Protein AF-A0A316WT68-F1 (afdb_monomer_lite)

Sequence (123 aa):
MKNKGGRPVIKDEKNKRIKHIGFYVTLDEYEKIIKNIPKNSSLSEGFRTIMLSNKKQIYVPLNFEKYINEVNKIGVNINQIAKKLNTHNDISLNELNDIKTKVAHLNSMFSHIINTLNNKIDS

Secondary structure (DSSP, 8-state):
-----PPP----GGGS----------HHHHHHHHHHS-TTS-HHHHHHHHHHSS----------HHHHHHHHHHHHHHHHHHHHHHHHS---HHHHHHHHHHHHHHHHHHHHHHHHHHHHH--

Structure (mmCIF, N/CA/C/O backbone):
data_AF-A0A316WT68-F1
#
_entry.id   AF-A0A316WT68-F1
#
loop_
_atom_site.group_PDB
_atom_s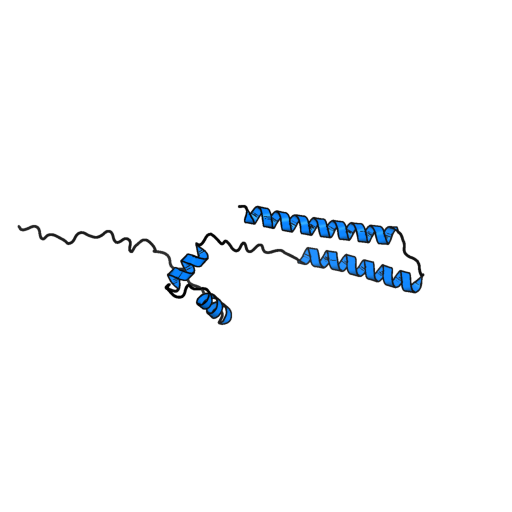ite.id
_atom_site.type_symbol
_atom_site.label_atom_id
_atom_site.label_alt_id
_atom_site.label_comp_id
_atom_site.label_asym_id
_atom_site.label_entity_id
_atom_site.label_seq_id
_atom_site.pdbx_PDB_ins_code
_atom_site.Cartn_x
_atom_site.Cartn_y
_atom_site.Cartn_z
_atom_site.occupancy
_atom_site.B_iso_or_equiv
_atom_site.auth_seq_id
_atom_site.auth_comp_id
_atom_site.auth_asym_id
_atom_site.auth_atom_id
_atom_site.pdbx_PDB_model_num
ATOM 1 N N . MET A 1 1 ? 39.188 11.400 -64.660 1.00 46.59 1 MET A N 1
ATOM 2 C CA . MET A 1 1 ? 39.466 11.128 -63.230 1.00 46.59 1 MET A CA 1
ATOM 3 C C . MET A 1 1 ? 38.540 10.007 -62.778 1.00 46.59 1 MET A C 1
ATOM 5 O O . MET A 1 1 ? 37.345 10.110 -63.010 1.00 46.59 1 MET A O 1
ATOM 9 N N . LYS A 1 2 ? 39.076 8.894 -62.258 1.00 43.16 2 LYS A N 1
ATOM 10 C CA . LYS A 1 2 ? 38.275 7.731 -61.835 1.00 43.16 2 LYS A CA 1
ATOM 11 C C . LYS A 1 2 ? 37.536 8.069 -60.534 1.00 43.16 2 LYS A C 1
ATOM 13 O O . LYS A 1 2 ? 38.192 8.365 -59.537 1.00 43.16 2 LYS A O 1
ATOM 18 N N . ASN A 1 3 ? 36.205 8.004 -60.543 1.00 47.69 3 ASN A N 1
ATOM 19 C CA . ASN A 1 3 ? 35.389 8.079 -59.332 1.00 47.69 3 ASN A CA 1
ATOM 20 C C . ASN A 1 3 ? 35.750 6.886 -58.439 1.00 47.69 3 ASN A C 1
ATOM 22 O O . ASN A 1 3 ? 35.433 5.741 -58.759 1.00 47.69 3 ASN A O 1
ATOM 26 N N . LYS A 1 4 ? 36.474 7.145 -57.346 1.00 48.44 4 LYS A N 1
ATOM 27 C CA . LYS A 1 4 ? 36.730 6.141 -56.313 1.00 48.44 4 LYS A CA 1
ATOM 28 C C . LYS A 1 4 ? 35.395 5.875 -55.629 1.00 48.44 4 LYS A C 1
ATOM 30 O O . LYS A 1 4 ? 34.891 6.743 -54.923 1.00 48.44 4 LYS A O 1
ATOM 35 N N . GLY A 1 5 ? 34.809 4.710 -55.903 1.00 53.47 5 GLY A N 1
ATOM 36 C CA . GLY A 1 5 ? 33.596 4.237 -55.247 1.00 53.47 5 GLY A CA 1
ATOM 37 C C . GLY A 1 5 ? 33.789 4.267 -53.736 1.00 53.47 5 GLY A C 1
ATOM 38 O O . GLY A 1 5 ? 34.503 3.437 -53.176 1.00 53.47 5 GLY A O 1
ATOM 39 N N . GLY A 1 6 ? 33.195 5.266 -53.088 1.00 62.59 6 GLY A N 1
ATOM 40 C CA . GLY A 1 6 ? 33.084 5.297 -51.642 1.00 62.59 6 GLY A CA 1
ATOM 41 C C . GLY A 1 6 ? 32.181 4.153 -51.199 1.00 62.59 6 GLY A C 1
ATOM 42 O O . GLY A 1 6 ? 31.157 3.882 -51.827 1.00 62.59 6 GLY A O 1
ATOM 43 N N . ARG A 1 7 ? 32.564 3.473 -50.116 1.00 57.41 7 ARG A N 1
ATOM 44 C CA . ARG A 1 7 ? 31.679 2.535 -49.422 1.00 57.41 7 ARG A CA 1
ATOM 45 C C . ARG A 1 7 ? 30.364 3.270 -49.116 1.00 57.41 7 ARG A C 1
ATOM 47 O O . ARG A 1 7 ? 30.442 4.393 -48.613 1.00 57.41 7 ARG A O 1
ATOM 54 N N . PRO A 1 8 ? 29.186 2.683 -49.392 1.00 63.38 8 PRO A N 1
ATOM 55 C CA . PRO A 1 8 ? 27.929 3.306 -49.009 1.00 63.38 8 PRO A CA 1
ATOM 56 C C . PRO A 1 8 ? 27.980 3.618 -47.514 1.00 63.38 8 PRO A C 1
ATOM 58 O O . PRO A 1 8 ? 28.346 2.750 -46.716 1.00 63.38 8 PRO A O 1
ATOM 61 N N . VAL A 1 9 ? 27.641 4.851 -47.132 1.00 59.41 9 VAL A N 1
ATOM 62 C CA . VAL A 1 9 ? 27.387 5.175 -45.729 1.00 59.41 9 VAL A CA 1
ATOM 63 C C . VAL A 1 9 ? 26.144 4.385 -45.358 1.00 59.41 9 VAL A C 1
ATOM 65 O O . VAL A 1 9 ? 25.023 4.779 -45.679 1.00 59.41 9 VAL A O 1
ATOM 68 N N . ILE A 1 10 ? 26.344 3.221 -44.746 1.00 57.72 10 ILE A N 1
ATOM 69 C CA . ILE A 1 10 ? 25.270 2.511 -44.070 1.00 57.72 10 ILE A CA 1
ATOM 70 C C . ILE A 1 10 ? 24.767 3.529 -43.049 1.00 57.72 10 ILE A C 1
ATOM 72 O O . ILE A 1 10 ? 25.514 3.916 -42.149 1.00 57.72 10 ILE A O 1
ATOM 76 N N . LYS A 1 11 ? 23.548 4.051 -43.238 1.00 56.47 11 LYS A N 1
ATOM 77 C CA . LYS A 1 11 ? 22.823 4.772 -42.187 1.00 56.47 11 LYS A CA 1
ATOM 78 C C . LYS A 1 11 ? 22.610 3.739 -41.087 1.00 56.47 11 LYS A C 1
ATOM 80 O O . LYS A 1 11 ? 21.622 3.016 -41.082 1.00 56.47 11 LYS A O 1
ATOM 85 N N . ASP A 1 12 ? 23.630 3.582 -40.255 1.00 54.00 12 ASP A N 1
ATOM 86 C CA . ASP A 1 12 ? 23.687 2.574 -39.220 1.00 54.00 12 ASP A CA 1
ATOM 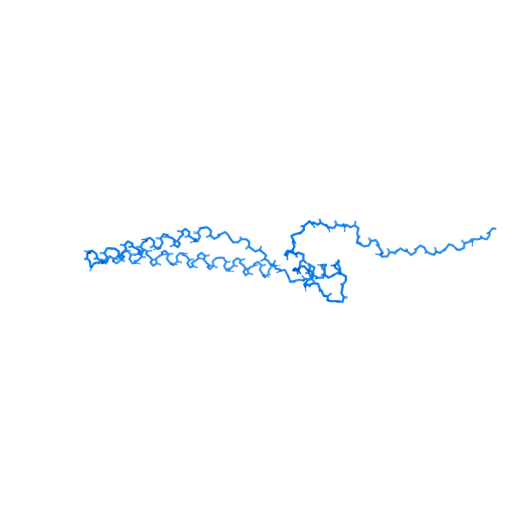87 C C . ASP A 1 12 ? 22.466 2.793 -38.321 1.00 54.00 12 ASP A C 1
ATOM 89 O O . ASP A 1 12 ? 22.306 3.844 -37.696 1.00 54.00 12 ASP A O 1
ATOM 93 N N . GLU A 1 13 ? 21.627 1.769 -38.181 1.00 53.53 13 GLU A N 1
ATOM 94 C CA . GLU A 1 13 ? 20.603 1.711 -37.133 1.00 53.53 13 GLU A CA 1
ATOM 95 C C . GLU A 1 13 ? 21.199 1.864 -35.713 1.00 53.53 13 GLU A C 1
ATOM 97 O O . GLU A 1 13 ? 20.460 1.974 -34.732 1.00 53.53 13 GLU A O 1
ATOM 102 N N . LYS A 1 14 ? 22.538 1.914 -35.590 1.00 52.22 14 LYS A N 1
ATOM 103 C CA . LYS A 1 14 ? 23.303 2.122 -34.352 1.00 52.22 14 LYS A CA 1
ATOM 104 C C . LYS A 1 14 ? 22.962 3.414 -33.608 1.00 52.22 14 LYS A C 1
ATOM 106 O O . LYS A 1 14 ? 23.245 3.492 -32.419 1.00 52.22 14 LYS A O 1
ATOM 111 N N . ASN A 1 15 ? 22.289 4.378 -34.237 1.00 54.53 15 ASN A N 1
ATOM 112 C CA . ASN A 1 15 ? 21.846 5.613 -33.577 1.00 54.53 15 ASN A CA 1
ATOM 113 C C . ASN A 1 15 ? 20.416 5.564 -33.005 1.00 54.53 15 ASN A C 1
ATOM 115 O O . ASN A 1 15 ? 19.846 6.609 -32.707 1.00 54.53 15 ASN A O 1
ATOM 119 N N . LYS A 1 16 ? 19.803 4.386 -32.809 1.00 71.44 16 LYS A N 1
ATOM 120 C CA . LYS A 1 16 ? 18.459 4.316 -32.191 1.00 71.44 16 LYS A CA 1
ATOM 121 C C . LYS A 1 16 ? 18.450 4.620 -30.680 1.00 71.44 16 LYS A C 1
ATOM 123 O O . LYS A 1 16 ? 17.433 5.073 -30.166 1.00 71.44 16 LYS A O 1
ATOM 128 N N . ARG A 1 17 ? 19.545 4.381 -29.943 1.00 75.62 17 ARG A N 1
ATOM 129 C CA . ARG A 1 17 ? 19.608 4.533 -28.469 1.00 75.62 17 ARG A CA 1
ATOM 130 C C . ARG A 1 17 ? 20.619 5.611 -28.062 1.00 75.62 17 ARG A C 1
ATOM 132 O O . ARG A 1 17 ? 21.762 5.303 -27.756 1.00 75.62 17 ARG A O 1
ATOM 139 N N . ILE A 1 18 ? 20.177 6.870 -28.065 1.00 88.50 18 ILE A N 1
ATOM 140 C CA . ILE A 1 18 ? 21.031 8.061 -27.854 1.00 88.50 18 ILE A CA 1
ATOM 141 C C . ILE A 1 18 ? 21.004 8.631 -26.425 1.00 88.50 18 ILE A C 1
ATOM 143 O O . ILE A 1 18 ? 21.719 9.585 -26.130 1.00 88.50 18 ILE A O 1
ATOM 147 N N . LYS A 1 19 ? 20.150 8.101 -25.540 1.00 88.12 19 LYS A N 1
ATOM 148 C CA . LYS A 1 19 ? 20.018 8.554 -24.147 1.00 88.12 19 LYS A CA 1
ATOM 149 C C . LYS A 1 19 ? 20.467 7.459 -23.184 1.00 88.12 19 LYS A C 1
ATOM 151 O O . LYS A 1 19 ? 20.139 6.290 -23.384 1.00 88.12 19 LYS A O 1
ATOM 156 N N . HIS A 1 20 ? 21.195 7.861 -22.145 1.00 88.56 20 HIS A N 1
ATOM 157 C CA . HIS A 1 20 ? 21.681 6.993 -21.075 1.00 88.56 20 HIS A CA 1
ATOM 158 C C . HIS A 1 20 ? 20.903 7.260 -19.781 1.00 88.56 20 HIS A C 1
ATOM 160 O O . HIS A 1 20 ? 20.632 8.413 -19.453 1.00 88.56 20 HIS A O 1
ATOM 166 N N . ILE A 1 21 ? 20.568 6.195 -19.052 1.00 84.81 21 ILE A N 1
ATOM 167 C CA . ILE A 1 21 ? 19.949 6.249 -17.724 1.00 84.81 21 ILE A CA 1
ATOM 168 C C . ILE A 1 21 ? 20.857 5.457 -16.784 1.00 84.81 21 ILE A C 1
ATOM 170 O O . ILE A 1 21 ? 21.157 4.299 -17.065 1.00 84.81 21 ILE A O 1
ATOM 174 N N . GLY A 1 22 ? 21.282 6.077 -15.684 1.00 89.50 22 GLY A N 1
ATOM 175 C CA . GLY A 1 22 ? 22.078 5.443 -14.637 1.00 89.50 22 GLY A CA 1
ATOM 176 C C . GLY A 1 22 ? 21.728 6.030 -13.274 1.00 89.50 22 GLY A C 1
ATOM 177 O O . GLY A 1 22 ? 21.379 7.205 -13.181 1.00 89.50 22 GLY A O 1
ATOM 178 N N . PHE A 1 23 ? 21.783 5.201 -12.238 1.00 91.81 23 PHE A N 1
ATOM 179 C CA . PHE A 1 23 ? 21.496 5.563 -10.853 1.00 91.81 23 PHE A CA 1
ATOM 180 C C . PHE A 1 23 ? 22.272 4.636 -9.914 1.00 91.81 23 PHE A C 1
ATOM 182 O O . PHE A 1 23 ? 22.681 3.543 -10.314 1.00 91.81 23 PHE A O 1
ATOM 189 N N . TYR A 1 24 ? 22.494 5.088 -8.681 1.00 95.00 24 TYR A N 1
ATOM 190 C CA . TYR A 1 24 ? 23.112 4.271 -7.640 1.00 95.00 24 TYR A CA 1
ATOM 191 C C . TYR A 1 24 ? 22.081 3.338 -7.012 1.00 95.00 24 TYR A C 1
ATOM 193 O O . TYR A 1 24 ? 20.920 3.710 -6.858 1.00 95.00 24 TYR A O 1
ATOM 201 N N . VAL A 1 25 ? 22.532 2.143 -6.641 1.00 94.12 25 VAL A N 1
ATOM 202 C CA . VAL A 1 25 ? 21.726 1.119 -5.975 1.00 94.12 25 VAL A CA 1
ATOM 203 C C . VAL A 1 25 ? 22.454 0.610 -4.743 1.00 94.12 25 VAL A C 1
ATOM 205 O O . VAL A 1 25 ? 23.685 0.578 -4.696 1.00 94.12 25 VAL A O 1
ATOM 208 N N . THR A 1 26 ? 21.682 0.203 -3.748 1.00 96.62 26 THR A N 1
ATOM 209 C CA . THR A 1 26 ? 22.161 -0.579 -2.608 1.00 96.62 26 THR A CA 1
ATOM 210 C C . THR A 1 26 ? 22.563 -1.993 -3.044 1.00 96.62 26 THR A C 1
ATOM 212 O O . THR A 1 26 ? 22.218 -2.445 -4.140 1.00 96.62 26 THR A O 1
ATOM 215 N N . LEU A 1 27 ? 23.285 -2.715 -2.180 1.00 96.38 27 LEU A N 1
ATOM 216 C CA . LEU A 1 27 ? 23.669 -4.110 -2.438 1.00 96.38 27 LEU A CA 1
ATOM 217 C C . LEU A 1 27 ? 22.435 -4.996 -2.675 1.00 96.38 27 LEU A C 1
ATOM 219 O O . LEU A 1 27 ? 22.368 -5.711 -3.673 1.00 96.38 27 LEU A O 1
ATOM 223 N N . ASP A 1 28 ? 21.418 -4.861 -1.826 1.00 95.56 28 ASP A N 1
ATOM 224 C CA . ASP A 1 28 ? 20.166 -5.613 -1.930 1.00 95.56 28 ASP A CA 1
ATOM 225 C C . ASP A 1 28 ? 19.419 -5.348 -3.246 1.00 95.56 28 ASP A C 1
ATOM 227 O O . ASP A 1 28 ? 18.853 -6.259 -3.855 1.00 95.56 28 ASP A O 1
ATOM 231 N N . GLU A 1 29 ? 19.380 -4.091 -3.695 1.00 90.25 29 GLU A N 1
ATOM 232 C CA . GLU A 1 29 ? 18.770 -3.718 -4.974 1.00 90.25 29 GLU A CA 1
ATOM 233 C C . GLU A 1 29 ? 19.555 -4.299 -6.149 1.00 90.25 29 GLU A C 1
ATOM 235 O O . GLU A 1 29 ? 18.952 -4.839 -7.078 1.00 90.25 29 GLU A O 1
ATOM 240 N N . TYR A 1 30 ? 20.888 -4.245 -6.093 1.00 92.94 30 TYR A N 1
ATOM 241 C CA . TYR A 1 30 ? 21.756 -4.807 -7.121 1.00 92.94 30 TYR A CA 1
ATOM 242 C C . TYR A 1 30 ? 21.519 -6.312 -7.305 1.00 92.94 30 TYR A C 1
ATOM 244 O O . TYR A 1 30 ? 21.265 -6.766 -8.424 1.00 92.94 30 TYR A O 1
ATOM 252 N N . GLU A 1 31 ? 21.522 -7.084 -6.216 1.00 93.38 31 GLU A N 1
ATOM 253 C CA . GLU A 1 31 ? 21.283 -8.531 -6.262 1.00 93.38 31 GLU A CA 1
ATOM 254 C C . GLU A 1 31 ? 19.910 -8.870 -6.854 1.00 93.38 31 GLU A C 1
ATOM 256 O O . GLU A 1 31 ? 19.787 -9.752 -7.713 1.00 93.38 31 GLU A O 1
ATOM 261 N N . LYS A 1 32 ? 18.869 -8.132 -6.448 1.00 90.12 32 LYS A N 1
ATOM 262 C CA . LYS A 1 32 ? 17.509 -8.300 -6.979 1.00 90.12 32 LYS A CA 1
ATOM 263 C C . LYS A 1 32 ? 17.431 -7.962 -8.464 1.00 90.12 32 LYS A C 1
ATOM 265 O O . LYS A 1 32 ? 16.757 -8.682 -9.201 1.00 90.12 32 LYS A O 1
ATOM 270 N N . ILE A 1 33 ? 18.093 -6.898 -8.917 1.00 88.81 33 ILE A N 1
ATOM 271 C CA . ILE A 1 33 ? 18.113 -6.516 -10.333 1.00 88.81 33 ILE A CA 1
ATOM 272 C C . ILE A 1 33 ? 18.757 -7.633 -11.151 1.00 88.81 33 ILE A C 1
ATOM 274 O O . ILE A 1 33 ? 18.116 -8.150 -12.063 1.00 88.81 33 ILE A O 1
ATOM 278 N N . ILE A 1 34 ? 19.970 -8.062 -10.792 1.00 89.12 34 ILE A N 1
ATOM 279 C CA . ILE A 1 34 ? 20.712 -9.093 -11.532 1.00 89.12 34 ILE A CA 1
ATOM 280 C C . ILE A 1 34 ? 19.946 -10.419 -11.576 1.00 89.12 34 ILE A C 1
ATOM 282 O O . ILE A 1 34 ? 19.863 -11.039 -12.635 1.00 89.12 34 ILE A O 1
ATOM 286 N N . LYS A 1 35 ? 19.319 -10.829 -10.466 1.00 89.38 35 LYS A N 1
ATOM 287 C CA . LYS A 1 35 ? 18.509 -12.056 -10.403 1.00 89.38 35 LYS A CA 1
ATOM 288 C C . LYS A 1 35 ? 17.321 -12.049 -11.371 1.00 89.38 35 LYS A C 1
ATOM 290 O O . LYS A 1 35 ? 16.939 -13.109 -11.864 1.00 89.38 35 LYS A O 1
ATOM 295 N N . ASN A 1 36 ? 16.723 -10.884 -11.617 1.00 83.12 36 ASN A N 1
ATOM 296 C CA . ASN A 1 36 ? 15.549 -10.747 -12.482 1.00 83.12 36 ASN A CA 1
ATOM 297 C C . ASN A 1 36 ? 15.898 -10.605 -13.972 1.00 83.12 36 ASN A C 1
ATOM 299 O O . ASN A 1 36 ? 15.009 -10.737 -14.813 1.00 83.12 36 ASN A O 1
ATOM 303 N N . ILE A 1 37 ? 17.166 -10.362 -14.321 1.00 85.75 37 ILE A N 1
ATOM 304 C CA . ILE A 1 37 ? 17.608 -10.298 -15.717 1.00 85.75 37 ILE A CA 1
ATOM 305 C C . ILE A 1 37 ? 17.542 -11.697 -16.352 1.00 85.75 37 ILE A C 1
ATOM 307 O O . ILE A 1 37 ? 18.074 -12.658 -15.789 1.00 85.75 37 ILE A O 1
ATOM 311 N N . PRO A 1 38 ? 16.933 -11.847 -17.545 1.00 77.19 38 PRO A N 1
ATOM 312 C CA . PRO A 1 38 ? 16.951 -13.110 -18.270 1.00 77.19 38 PRO A CA 1
ATOM 313 C C . PRO A 1 38 ? 18.387 -13.585 -18.520 1.00 77.19 38 PRO A C 1
ATOM 315 O O . PRO A 1 38 ? 19.206 -12.834 -19.052 1.00 77.19 38 PRO A O 1
ATOM 318 N N . LYS A 1 39 ? 18.667 -14.855 -18.196 1.00 75.69 39 LYS A N 1
ATOM 319 C CA . LYS A 1 39 ? 20.014 -15.465 -18.225 1.00 75.69 39 LYS A CA 1
ATOM 320 C C . LYS A 1 39 ? 20.741 -15.376 -19.577 1.00 75.69 39 LYS A C 1
ATOM 322 O O . LYS A 1 39 ? 21.955 -15.524 -19.613 1.00 75.69 39 LYS A O 1
ATOM 327 N N . ASN A 1 40 ? 20.014 -15.095 -20.659 1.00 78.19 40 ASN A N 1
ATOM 328 C CA . ASN A 1 40 ? 20.539 -15.004 -22.024 1.00 78.19 40 ASN A CA 1
ATOM 329 C C . ASN A 1 40 ? 20.516 -13.568 -22.581 1.00 78.19 40 ASN A C 1
ATOM 331 O O . ASN A 1 40 ? 20.489 -13.384 -23.794 1.00 78.19 40 ASN A O 1
ATOM 335 N N . SER A 1 41 ? 20.471 -12.549 -21.718 1.00 77.12 41 SER A N 1
ATOM 336 C CA . SER A 1 41 ? 20.417 -11.141 -22.128 1.00 77.12 41 SER A CA 1
ATOM 337 C C . SER A 1 41 ? 21.478 -10.304 -21.421 1.00 77.12 41 SER A C 1
ATOM 339 O O . SER A 1 41 ? 21.850 -10.577 -20.281 1.00 77.12 41 SER A O 1
ATOM 341 N N . SER A 1 42 ? 21.961 -9.256 -22.092 1.00 85.81 42 SER A N 1
ATOM 342 C CA . SER A 1 42 ? 22.793 -8.245 -21.429 1.00 85.81 42 SER A CA 1
ATOM 343 C C . SER A 1 42 ? 21.982 -7.502 -20.363 1.00 85.81 42 SER A C 1
ATOM 345 O O . SER A 1 42 ? 20.773 -7.341 -20.519 1.00 85.81 42 SER A O 1
ATOM 347 N N . LEU A 1 43 ? 22.633 -6.970 -19.320 1.00 85.31 43 LEU A N 1
ATOM 348 C CA . LEU A 1 43 ? 21.955 -6.191 -18.271 1.00 85.31 43 LEU A CA 1
ATOM 349 C C . LEU A 1 43 ? 21.062 -5.095 -18.867 1.00 85.31 43 LEU A C 1
ATOM 351 O O . LEU A 1 43 ? 19.897 -4.970 -18.509 1.00 85.31 43 LEU A O 1
ATOM 355 N N . SER A 1 44 ? 21.577 -4.335 -19.835 1.00 85.12 44 SER A N 1
ATOM 356 C CA . SER A 1 44 ? 20.816 -3.258 -20.467 1.00 85.12 44 SER A CA 1
ATOM 357 C C . SER A 1 44 ? 19.614 -3.764 -21.270 1.00 85.12 44 SER A C 1
ATOM 359 O O . SER A 1 44 ? 18.595 -3.083 -21.350 1.00 85.12 44 SER A O 1
ATOM 361 N N . GLU A 1 45 ? 19.727 -4.920 -21.921 1.00 82.88 45 GLU A N 1
ATOM 362 C CA . GLU A 1 45 ? 18.642 -5.516 -22.701 1.00 82.88 45 GLU A CA 1
ATOM 363 C C . GLU A 1 45 ? 17.590 -6.173 -21.816 1.00 82.88 45 GLU A C 1
ATOM 365 O O . GLU A 1 45 ? 16.406 -5.909 -22.010 1.00 82.88 45 GLU A O 1
ATOM 370 N N . GLY A 1 46 ? 18.005 -6.936 -20.806 1.00 83.38 46 GLY A N 1
ATOM 371 C CA . GLY A 1 46 ? 17.107 -7.507 -19.814 1.00 83.38 46 GLY A CA 1
ATOM 372 C C . GLY A 1 46 ? 16.363 -6.423 -19.041 1.00 83.38 46 GLY A C 1
ATOM 373 O O . GLY A 1 46 ? 15.146 -6.492 -18.920 1.00 83.38 46 GLY A O 1
ATOM 374 N N . PHE A 1 47 ? 17.054 -5.359 -18.620 1.00 86.62 47 PHE A N 1
ATOM 375 C CA . PHE A 1 47 ? 16.434 -4.247 -17.897 1.00 86.62 47 PHE A CA 1
ATOM 376 C C . PHE A 1 47 ? 15.393 -3.521 -18.756 1.00 86.62 47 PHE A C 1
ATOM 378 O O . PHE A 1 47 ? 14.285 -3.259 -18.294 1.00 86.62 47 PHE A O 1
ATOM 385 N N . ARG A 1 48 ? 15.703 -3.255 -20.036 1.00 85.50 48 ARG A N 1
ATOM 386 C CA . ARG A 1 48 ? 14.726 -2.708 -20.994 1.00 85.50 48 ARG A CA 1
ATOM 387 C C . ARG A 1 48 ? 13.556 -3.655 -21.215 1.00 85.50 48 ARG A C 1
ATOM 389 O O . ARG A 1 48 ? 12.428 -3.193 -21.258 1.00 85.50 48 ARG A O 1
ATOM 396 N N . THR A 1 49 ? 13.813 -4.951 -21.351 1.00 81.06 49 THR A N 1
ATOM 397 C CA . THR A 1 49 ? 12.762 -5.954 -21.558 1.00 81.06 49 THR A CA 1
ATOM 398 C C . THR A 1 49 ? 11.814 -5.981 -20.370 1.00 81.06 49 THR A C 1
ATOM 400 O O . THR A 1 49 ? 10.610 -5.963 -20.567 1.00 81.06 49 THR A O 1
ATOM 403 N N . ILE A 1 50 ? 12.334 -5.939 -19.144 1.00 81.38 50 ILE A N 1
ATOM 404 C CA . ILE A 1 50 ? 11.524 -5.902 -17.924 1.00 81.38 50 ILE A CA 1
ATOM 405 C C . ILE A 1 50 ? 10.731 -4.594 -17.851 1.00 81.38 50 ILE A C 1
ATOM 407 O O . ILE A 1 50 ? 9.507 -4.644 -17.768 1.00 81.38 50 ILE A O 1
ATOM 411 N N . MET A 1 51 ? 11.397 -3.437 -17.955 1.00 81.44 51 MET A N 1
ATOM 412 C CA . MET A 1 51 ? 10.742 -2.131 -17.793 1.00 81.44 51 MET A CA 1
ATOM 413 C C . MET A 1 51 ? 9.779 -1.756 -18.919 1.00 81.44 51 MET A C 1
ATOM 415 O O . MET A 1 51 ? 8.833 -1.012 -18.682 1.00 81.44 51 MET A O 1
ATOM 419 N N . LEU A 1 52 ? 10.023 -2.231 -20.141 1.00 80.69 52 LEU A N 1
ATOM 420 C CA . LEU A 1 52 ? 9.169 -1.960 -21.300 1.00 80.69 52 LEU A CA 1
ATOM 421 C C . LEU A 1 52 ? 8.186 -3.100 -21.585 1.00 80.69 52 LEU A C 1
ATOM 423 O O . LEU A 1 52 ? 7.306 -2.937 -22.427 1.00 80.69 52 LEU A O 1
ATOM 427 N N . SER A 1 53 ? 8.306 -4.251 -20.911 1.00 74.94 53 SER A N 1
ATOM 428 C CA . SER A 1 53 ? 7.249 -5.260 -20.955 1.00 74.94 53 SER A CA 1
ATOM 429 C C . SER A 1 53 ? 6.002 -4.696 -20.278 1.00 74.94 53 SER A C 1
ATOM 431 O O . SER A 1 53 ? 6.082 -4.133 -19.190 1.00 74.94 53 SER A O 1
ATOM 433 N N . ASN A 1 54 ? 4.834 -4.870 -20.900 1.00 59.94 54 ASN A N 1
ATOM 434 C CA . ASN A 1 54 ? 3.534 -4.353 -20.440 1.00 59.94 54 ASN A CA 1
ATOM 435 C C . ASN A 1 54 ? 3.068 -4.859 -19.054 1.00 59.94 54 ASN A C 1
ATOM 437 O O . ASN A 1 54 ? 1.927 -4.626 -18.664 1.00 59.94 54 ASN A O 1
ATOM 441 N N . LYS A 1 55 ? 3.924 -5.526 -18.272 1.00 60.31 55 LYS A N 1
ATOM 442 C CA . LYS A 1 55 ? 3.667 -5.851 -16.869 1.00 60.31 55 LYS A CA 1
ATOM 443 C C . LYS A 1 55 ? 3.973 -4.629 -16.002 1.00 60.31 55 LYS A C 1
ATOM 445 O O . LYS A 1 55 ? 4.920 -4.634 -15.220 1.00 60.31 55 LYS A O 1
ATOM 450 N N . LYS A 1 56 ? 3.171 -3.569 -16.153 1.00 58.81 56 LYS A N 1
ATOM 451 C CA . LYS A 1 56 ? 3.195 -2.416 -15.246 1.00 58.81 56 LYS A CA 1
ATOM 452 C C . LYS A 1 56 ? 2.920 -2.932 -13.828 1.00 58.81 56 LYS A C 1
ATOM 454 O O . LYS A 1 56 ? 1.785 -3.266 -13.501 1.00 58.81 56 LYS A O 1
ATOM 459 N N . GLN A 1 57 ? 3.936 -2.995 -12.968 1.00 56.12 57 GLN A N 1
ATOM 460 C CA . GLN A 1 57 ? 3.679 -2.983 -11.531 1.00 56.12 57 GLN A CA 1
ATOM 461 C C . GLN A 1 57 ? 3.182 -1.578 -11.207 1.00 56.12 57 GLN A C 1
ATOM 463 O O . GLN A 1 57 ? 3.959 -0.627 -11.144 1.00 56.12 57 GLN A O 1
ATOM 468 N N . ILE A 1 58 ? 1.866 -1.428 -11.083 1.00 54.50 58 ILE A N 1
ATOM 469 C CA . ILE A 1 58 ? 1.276 -0.164 -10.664 1.00 54.50 58 ILE A CA 1
ATOM 470 C C . ILE A 1 58 ? 1.586 -0.017 -9.178 1.00 54.50 58 ILE A C 1
ATOM 472 O O . ILE A 1 58 ? 0.920 -0.594 -8.322 1.00 54.50 58 ILE A O 1
ATOM 476 N N . TYR A 1 59 ? 2.624 0.756 -8.871 1.00 53.97 59 TYR A N 1
ATOM 477 C CA . TYR A 1 59 ? 2.838 1.235 -7.519 1.00 53.97 59 TYR A CA 1
ATOM 478 C C . TYR A 1 59 ? 1.764 2.280 -7.219 1.00 53.97 59 TYR A C 1
ATOM 480 O O . TYR A 1 59 ? 1.826 3.416 -7.694 1.00 53.97 59 TYR A O 1
ATOM 488 N N . VAL A 1 60 ? 0.741 1.881 -6.466 1.00 56.34 60 VAL A N 1
ATOM 489 C CA . VAL A 1 60 ? -0.226 2.821 -5.902 1.00 56.34 60 VAL A CA 1
ATOM 490 C C . VAL A 1 60 ? 0.209 3.108 -4.469 1.00 56.34 60 VAL A C 1
ATOM 492 O O . VAL A 1 60 ? 0.010 2.250 -3.609 1.00 56.34 60 VAL A O 1
ATOM 495 N N . PRO A 1 61 ? 0.810 4.278 -4.183 1.00 56.97 61 PRO A N 1
ATOM 496 C CA . PRO A 1 61 ? 1.088 4.668 -2.810 1.00 56.97 61 PRO A CA 1
ATOM 497 C C . PRO A 1 61 ? -0.249 4.862 -2.088 1.00 56.97 61 PRO A C 1
ATOM 499 O O . PRO A 1 61 ? -0.944 5.858 -2.286 1.00 56.97 61 PRO A O 1
ATOM 502 N N . LEU A 1 62 ? -0.641 3.875 -1.286 1.00 63.62 62 LEU A N 1
ATOM 503 C CA . LEU A 1 62 ? -1.796 3.975 -0.405 1.00 63.62 62 LEU A CA 1
ATOM 504 C C . LEU A 1 62 ? -1.338 4.609 0.906 1.00 63.62 62 LEU A C 1
ATOM 506 O O . LEU A 1 62 ? -0.493 4.059 1.609 1.00 63.62 62 LEU A O 1
ATOM 510 N N . ASN A 1 63 ? -1.899 5.770 1.243 1.00 67.75 63 ASN A N 1
ATOM 511 C CA . ASN A 1 63 ? -1.708 6.351 2.565 1.00 67.75 63 ASN A CA 1
ATOM 512 C C . ASN A 1 63 ? -2.664 5.668 3.562 1.00 67.75 63 ASN A C 1
ATOM 514 O O . ASN A 1 63 ? -3.860 5.967 3.602 1.00 67.75 63 ASN A O 1
ATOM 518 N N . PHE A 1 64 ? -2.123 4.744 4.359 1.00 77.19 64 PHE A N 1
ATOM 519 C CA . PHE A 1 64 ? -2.870 3.994 5.372 1.00 77.19 64 PHE A CA 1
ATOM 520 C C . PHE A 1 64 ? -3.070 4.744 6.697 1.00 77.19 64 PHE A C 1
ATOM 522 O O . PHE A 1 64 ? -3.812 4.267 7.551 1.00 77.19 64 PHE A O 1
ATOM 529 N N . GLU A 1 65 ? -2.477 5.923 6.885 1.00 81.62 65 GLU A N 1
ATOM 530 C CA . GLU A 1 65 ? -2.527 6.659 8.156 1.00 81.62 65 GLU A CA 1
ATOM 531 C C . GLU A 1 65 ? -3.968 6.964 8.592 1.00 81.62 65 GLU A C 1
ATOM 533 O O . GLU A 1 65 ? -4.359 6.728 9.737 1.00 81.62 65 GLU A O 1
ATOM 538 N N . LYS A 1 66 ? -4.810 7.386 7.641 1.00 78.94 66 LYS A N 1
ATOM 539 C CA . LYS A 1 66 ? -6.236 7.630 7.895 1.00 78.94 66 LYS A CA 1
ATOM 540 C C . LYS A 1 66 ? -6.973 6.355 8.330 1.00 78.94 66 LYS A C 1
ATOM 542 O O . LYS A 1 66 ? -7.855 6.431 9.177 1.00 78.94 66 LYS A O 1
ATOM 547 N N . TYR A 1 67 ? -6.599 5.194 7.793 1.00 83.25 67 TYR A N 1
ATOM 548 C CA . TYR A 1 67 ? -7.206 3.902 8.138 1.00 83.25 67 TYR A CA 1
ATOM 549 C C . TYR A 1 67 ? -6.814 3.460 9.539 1.00 83.25 67 TYR A C 1
ATOM 551 O O . TYR A 1 67 ? -7.675 3.073 10.326 1.00 83.25 67 TYR A O 1
ATOM 559 N N . ILE A 1 68 ? -5.526 3.570 9.860 1.00 86.94 68 ILE A N 1
ATOM 560 C CA . ILE A 1 68 ? -4.994 3.251 11.185 1.00 86.94 68 ILE A CA 1
ATOM 561 C C . ILE A 1 68 ? -5.701 4.100 12.246 1.00 86.94 68 ILE A C 1
ATOM 563 O O . ILE A 1 68 ? -6.144 3.572 13.263 1.00 86.94 68 ILE A O 1
ATOM 567 N N . ASN A 1 69 ? -5.898 5.394 11.981 1.00 89.00 69 ASN A N 1
ATOM 568 C CA . ASN A 1 69 ? -6.612 6.283 12.895 1.00 89.00 69 ASN A CA 1
ATOM 569 C C . ASN A 1 69 ? -8.072 5.864 13.127 1.00 89.00 69 ASN A C 1
ATOM 571 O O . ASN A 1 69 ? -8.535 5.888 14.267 1.00 89.00 69 ASN A O 1
ATOM 575 N N . GLU A 1 70 ? -8.800 5.450 12.089 1.00 87.38 70 GLU A N 1
ATOM 576 C CA . GLU A 1 70 ? -10.180 4.967 12.244 1.00 87.38 70 GLU A CA 1
ATOM 577 C C . GLU A 1 70 ? -10.251 3.627 12.993 1.00 87.38 70 GLU A C 1
ATOM 579 O O . GLU A 1 70 ? -11.085 3.465 13.886 1.00 87.38 70 GLU A O 1
ATOM 584 N N . VAL A 1 71 ? -9.332 2.695 12.717 1.00 91.56 71 VAL A N 1
ATOM 585 C CA . VAL A 1 71 ? -9.220 1.430 13.466 1.00 91.56 71 VAL A CA 1
ATOM 586 C C . VAL A 1 71 ? -8.927 1.698 14.944 1.00 91.56 71 VAL A C 1
ATOM 588 O O . VAL A 1 71 ? -9.576 1.117 15.814 1.00 91.56 71 VAL A O 1
ATOM 591 N N . ASN A 1 72 ? -8.019 2.629 15.244 1.00 92.81 72 ASN A N 1
ATOM 592 C CA . ASN A 1 72 ? -7.690 3.012 16.616 1.00 92.81 72 ASN A CA 1
ATOM 593 C C . ASN A 1 72 ? -8.908 3.570 17.362 1.00 92.81 72 ASN A C 1
ATOM 595 O O . ASN A 1 72 ? -9.148 3.189 18.507 1.00 92.81 72 ASN A O 1
ATOM 599 N N . LYS A 1 73 ? -9.719 4.421 16.720 1.00 90.69 73 LYS A N 1
ATOM 600 C CA . LYS A 1 73 ? -10.961 4.941 17.321 1.00 90.69 73 LYS A CA 1
ATOM 601 C C . LYS A 1 73 ? -11.943 3.820 17.659 1.00 90.69 73 LYS A C 1
ATOM 603 O O . LYS A 1 73 ? -12.531 3.831 18.737 1.00 90.69 73 LYS A O 1
ATOM 608 N N . ILE A 1 74 ? -12.105 2.842 16.768 1.00 92.12 74 ILE A N 1
ATOM 609 C CA . ILE A 1 74 ? -12.965 1.678 17.024 1.00 92.12 74 ILE A CA 1
ATOM 610 C C . ILE A 1 74 ? -12.416 0.848 18.185 1.00 92.12 74 ILE A C 1
ATOM 612 O O . ILE A 1 74 ? -13.175 0.490 19.083 1.00 92.12 74 ILE A O 1
ATOM 616 N N . GLY A 1 75 ? -11.106 0.595 18.215 1.00 93.50 75 GLY A N 1
ATOM 617 C CA . GLY A 1 75 ? -10.456 -0.131 19.307 1.00 93.50 75 GLY A CA 1
ATOM 618 C C . GLY A 1 75 ? -10.638 0.553 20.664 1.00 93.50 75 GLY A C 1
ATOM 619 O O . GLY A 1 75 ? -10.980 -0.103 21.648 1.00 93.50 75 GLY A O 1
ATOM 620 N N . VAL A 1 76 ? -10.488 1.881 20.718 1.00 93.88 76 VAL A N 1
ATOM 621 C CA . VAL A 1 76 ? -10.747 2.675 21.930 1.00 93.88 76 VAL A CA 1
ATOM 622 C C . VAL A 1 76 ? -12.203 2.538 22.375 1.00 93.88 76 VAL A C 1
ATOM 624 O O . VAL A 1 76 ? -12.446 2.285 23.554 1.00 93.88 76 VAL A O 1
ATOM 627 N N . ASN A 1 77 ? -13.162 2.638 21.452 1.00 90.31 77 ASN A N 1
ATOM 628 C CA . ASN A 1 77 ? -14.583 2.488 21.765 1.00 90.31 77 ASN A CA 1
ATOM 629 C C . ASN A 1 77 ? -14.917 1.085 22.294 1.00 90.31 77 ASN A C 1
ATOM 631 O O . ASN A 1 77 ? -15.596 0.962 23.311 1.00 90.31 77 ASN A O 1
ATOM 635 N N . ILE A 1 78 ? -14.392 0.027 21.667 1.00 91.75 78 ILE A N 1
ATOM 636 C CA . ILE A 1 78 ? -14.557 -1.355 22.147 1.00 91.75 78 ILE A CA 1
ATOM 637 C C . ILE A 1 78 ? -13.997 -1.498 23.566 1.00 91.75 78 ILE A C 1
ATOM 639 O O . ILE A 1 78 ? -14.648 -2.074 24.435 1.00 91.75 78 ILE A O 1
ATOM 643 N N . ASN A 1 79 ? -12.818 -0.932 23.830 1.00 93.62 79 ASN A N 1
ATOM 644 C CA . ASN A 1 79 ? -12.200 -0.990 25.151 1.00 93.62 79 ASN A CA 1
ATOM 645 C C . ASN A 1 79 ? -13.028 -0.246 26.215 1.00 93.62 79 ASN A C 1
ATOM 647 O O . ASN A 1 79 ? -13.113 -0.685 27.360 1.00 93.62 79 ASN A O 1
ATOM 651 N N . GLN A 1 80 ? -13.662 0.871 25.852 1.00 89.81 80 GLN A N 1
ATOM 652 C CA . GLN A 1 80 ? -14.571 1.591 26.748 1.00 89.81 80 GLN A CA 1
ATOM 653 C C . GLN A 1 80 ? -15.815 0.760 27.079 1.00 89.81 80 GLN A C 1
ATOM 655 O O . GLN A 1 80 ? -16.176 0.673 28.252 1.00 89.81 80 GLN A O 1
ATOM 660 N N . ILE A 1 81 ? -16.419 0.104 26.082 1.00 89.88 81 ILE A N 1
ATOM 661 C CA . ILE A 1 81 ? -17.556 -0.802 26.299 1.00 89.88 81 ILE A CA 1
ATOM 662 C C . ILE A 1 81 ? -17.144 -1.970 27.194 1.00 89.88 81 ILE A C 1
ATOM 664 O O . ILE A 1 81 ? -17.843 -2.267 28.155 1.00 89.88 81 ILE A O 1
ATOM 668 N N . ALA A 1 82 ? -15.988 -2.590 26.946 1.00 89.19 82 ALA A N 1
ATOM 669 C CA . ALA A 1 82 ? -15.493 -3.689 27.772 1.00 89.19 82 ALA A CA 1
ATOM 670 C C . ALA A 1 82 ? -15.309 -3.267 29.240 1.00 89.19 82 ALA A C 1
ATOM 672 O O . ALA A 1 82 ? -15.740 -3.968 30.153 1.00 89.19 82 ALA A O 1
ATOM 673 N N . LYS A 1 83 ? -14.727 -2.084 29.485 1.00 91.50 83 LYS A N 1
ATOM 674 C CA . LYS A 1 83 ? -14.599 -1.525 30.841 1.00 91.50 83 LYS A CA 1
ATOM 675 C C . LYS A 1 83 ? -15.956 -1.257 31.489 1.00 91.50 83 LYS A C 1
ATOM 677 O O . LYS A 1 83 ? -16.119 -1.551 32.671 1.00 91.50 83 LYS A O 1
ATOM 682 N N . LYS A 1 84 ? -16.920 -0.710 30.742 1.00 88.62 84 LYS A N 1
ATOM 683 C CA . LYS A 1 84 ? -18.287 -0.471 31.233 1.00 88.62 84 LYS A CA 1
ATOM 684 C C . LYS A 1 84 ? -19.006 -1.768 31.572 1.00 88.62 84 LYS A C 1
ATOM 686 O O . LYS A 1 84 ? -19.535 -1.873 32.671 1.00 88.62 84 LYS A O 1
ATOM 691 N N . LEU A 1 85 ? -18.942 -2.767 30.698 1.00 88.56 85 LEU A N 1
ATOM 692 C CA . LEU A 1 85 ? -19.517 -4.083 30.952 1.00 88.56 85 LEU A CA 1
ATOM 693 C C . LEU A 1 85 ? -18.905 -4.707 32.213 1.00 88.56 85 LEU A C 1
ATOM 695 O O . LEU A 1 85 ? -19.631 -5.155 33.088 1.00 88.56 85 LEU A O 1
ATOM 699 N N . ASN A 1 86 ? -17.584 -4.643 32.378 1.00 90.12 86 ASN A N 1
ATOM 700 C CA . ASN A 1 86 ? -16.924 -5.193 33.566 1.00 90.12 86 ASN A CA 1
ATOM 701 C C . ASN A 1 86 ? -17.285 -4.470 34.878 1.00 90.12 86 ASN A C 1
ATOM 703 O O . ASN A 1 86 ? -17.107 -5.041 35.949 1.00 90.12 86 ASN A O 1
ATOM 707 N N . THR A 1 87 ? -17.735 -3.213 34.820 1.00 90.56 87 THR A N 1
ATOM 708 C CA . THR A 1 87 ? -18.001 -2.383 36.012 1.00 90.56 87 THR A CA 1
ATOM 709 C C . THR A 1 87 ? -19.484 -2.269 36.347 1.00 90.56 87 THR A C 1
ATOM 711 O O . THR A 1 87 ? -19.844 -2.284 37.518 1.00 90.56 87 THR A O 1
ATOM 714 N N . HIS A 1 88 ? -20.336 -2.160 35.330 1.00 88.12 88 HIS A N 1
ATOM 715 C CA . HIS A 1 88 ? -21.772 -1.911 35.466 1.00 88.12 88 HIS A CA 1
ATOM 716 C C . HIS A 1 88 ? -22.624 -3.079 34.951 1.00 88.12 88 HIS A C 1
ATOM 718 O O . HIS A 1 88 ? -23.835 -3.062 35.133 1.00 88.12 88 HIS A O 1
ATOM 724 N N . ASN A 1 89 ? -22.005 -4.089 34.323 1.00 86.75 89 ASN A N 1
ATOM 725 C CA . ASN A 1 89 ? -22.665 -5.244 33.708 1.00 86.75 89 ASN A CA 1
ATOM 726 C C . ASN A 1 89 ? -23.786 -4.872 32.720 1.00 86.75 89 ASN A C 1
ATOM 728 O O . ASN A 1 89 ? -24.737 -5.628 32.536 1.00 86.75 89 ASN A O 1
ATOM 732 N N . ASP A 1 90 ? -23.655 -3.703 32.087 1.00 85.38 90 ASP A N 1
ATOM 733 C CA . ASP A 1 90 ? -24.617 -3.141 31.142 1.00 85.38 90 ASP A CA 1
ATOM 734 C C . ASP A 1 90 ? -23.894 -2.563 29.915 1.00 85.38 90 ASP A C 1
ATOM 736 O O . ASP A 1 90 ? -22.749 -2.103 30.000 1.00 85.38 90 ASP A O 1
ATOM 740 N N . ILE A 1 91 ? -24.567 -2.608 28.764 1.00 84.00 91 ILE A N 1
ATOM 741 C CA . ILE A 1 91 ? -24.109 -2.070 27.482 1.00 84.00 91 ILE A CA 1
ATOM 742 C C . ILE A 1 91 ? -25.270 -1.340 26.817 1.00 84.00 91 ILE A C 1
ATOM 744 O O . ILE A 1 91 ? -26.342 -1.903 26.596 1.00 84.00 91 ILE A O 1
ATOM 748 N N . SER A 1 92 ? -25.022 -0.105 26.376 1.00 86.94 92 SER A N 1
ATOM 749 C CA . SER A 1 92 ? -26.017 0.632 25.609 1.00 86.94 92 SER A CA 1
ATOM 750 C C . SER A 1 92 ? -26.088 0.143 24.161 1.00 86.94 92 SER A C 1
ATOM 752 O O . SER A 1 92 ? -25.081 0.072 23.451 1.00 86.94 92 SER A O 1
ATOM 754 N N . LEU A 1 93 ? -27.309 -0.076 23.665 1.00 88.44 93 LEU A N 1
ATOM 755 C CA . LEU A 1 93 ? -27.563 -0.363 22.249 1.00 88.44 93 LEU A CA 1
ATOM 756 C C . LEU A 1 93 ? -27.001 0.733 21.320 1.00 88.44 93 LEU A C 1
ATOM 758 O O . LEU A 1 93 ? -26.560 0.442 20.208 1.00 88.44 93 LEU A O 1
ATOM 762 N N . ASN A 1 94 ? -26.964 1.986 21.782 1.00 89.00 94 ASN A N 1
ATOM 763 C CA . ASN A 1 94 ? -26.412 3.104 21.016 1.00 89.00 94 ASN A CA 1
ATOM 764 C C . ASN A 1 94 ? -24.896 2.977 20.814 1.00 89.00 94 ASN A C 1
ATOM 766 O O . ASN A 1 94 ? -24.401 3.281 19.732 1.00 89.00 94 ASN A O 1
ATOM 770 N N . GLU A 1 95 ? -24.164 2.484 21.815 1.00 85.25 95 GLU A N 1
ATOM 771 C CA . GLU A 1 95 ? -22.712 2.275 21.724 1.00 85.25 95 GLU A CA 1
ATOM 772 C C . GLU A 1 95 ? -22.376 1.153 20.732 1.00 85.25 95 GLU A C 1
ATOM 774 O O . GLU A 1 95 ? -21.457 1.284 19.920 1.00 85.25 95 GLU A O 1
ATOM 779 N N . LEU A 1 96 ? -23.174 0.079 20.728 1.00 88.62 96 LEU A N 1
ATOM 780 C CA . LEU A 1 96 ? -23.061 -0.997 19.740 1.00 88.62 96 LEU A CA 1
ATOM 781 C C . LEU A 1 96 ? -23.361 -0.497 18.317 1.00 88.62 96 LEU A C 1
ATOM 783 O O . LEU A 1 96 ? -22.642 -0.836 17.372 1.00 88.62 96 LEU A O 1
ATOM 787 N N . ASN A 1 97 ? -24.388 0.341 18.158 1.00 91.19 97 ASN A N 1
ATOM 788 C CA . ASN A 1 97 ? -24.745 0.931 16.867 1.00 91.19 97 ASN A CA 1
ATOM 789 C C . ASN A 1 97 ? -23.676 1.906 16.343 1.00 91.19 97 ASN A C 1
ATOM 791 O O . ASN A 1 97 ? -23.403 1.919 15.139 1.00 91.19 97 ASN A O 1
ATOM 795 N N . ASP A 1 98 ? -23.029 2.680 17.218 1.00 89.31 98 ASP A N 1
ATOM 796 C CA . ASP A 1 98 ? -21.921 3.568 16.844 1.00 89.31 98 ASP A CA 1
ATOM 797 C C . ASP A 1 98 ? -20.720 2.770 16.308 1.00 89.31 98 ASP A C 1
ATOM 799 O O . ASP A 1 98 ? -20.190 3.074 15.235 1.00 89.31 98 ASP A O 1
ATOM 803 N N . ILE A 1 99 ? -20.344 1.673 16.979 1.00 90.44 99 ILE A N 1
ATOM 804 C CA . ILE A 1 99 ? -19.291 0.768 16.488 1.00 90.44 99 ILE A CA 1
ATOM 805 C C . ILE A 1 99 ? -19.668 0.183 15.129 1.00 90.44 99 ILE A C 1
ATOM 807 O O . ILE A 1 99 ? -18.860 0.226 14.199 1.00 90.44 99 ILE A O 1
ATOM 811 N N . LYS A 1 100 ? -20.896 -0.325 14.984 1.00 92.31 100 LYS A N 1
ATOM 812 C CA . LYS A 1 100 ? -21.378 -0.895 13.719 1.00 92.31 100 LYS A CA 1
ATOM 813 C C . LYS A 1 100 ? -21.267 0.111 12.570 1.00 92.31 100 LYS A C 1
ATOM 815 O O . LYS A 1 100 ? -20.823 -0.245 11.479 1.00 92.31 100 LYS A O 1
ATOM 820 N N . THR A 1 101 ? -21.614 1.370 12.828 1.00 93.06 101 THR A N 1
ATOM 821 C CA . THR A 1 101 ? -21.546 2.455 11.840 1.00 93.06 101 THR A CA 1
ATOM 822 C C . THR A 1 101 ? -20.102 2.767 11.446 1.00 93.06 101 THR A C 1
ATOM 824 O O . THR A 1 101 ? -19.793 2.873 10.259 1.00 93.06 101 THR A O 1
ATOM 827 N N . LYS A 1 102 ? -19.185 2.838 12.417 1.00 90.06 102 LYS A N 1
ATOM 828 C CA . LYS A 1 102 ? -17.754 3.072 12.160 1.00 90.06 102 LYS A CA 1
ATOM 829 C C . LYS A 1 102 ? -17.100 1.929 11.383 1.00 90.06 102 LYS A C 1
ATOM 831 O O . LYS A 1 102 ? -16.317 2.183 10.470 1.00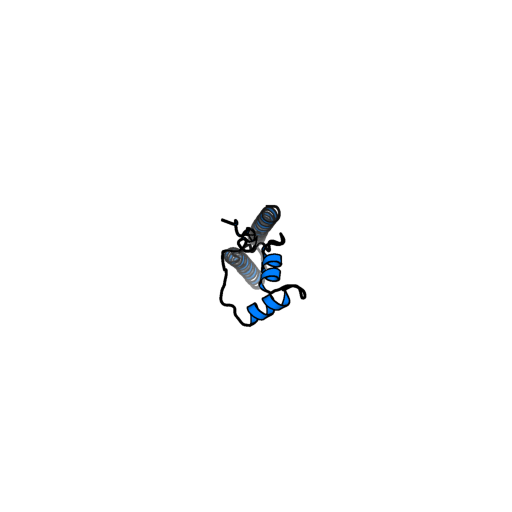 90.06 102 LYS A O 1
ATOM 836 N N . VAL A 1 103 ? -17.466 0.682 11.683 1.00 90.88 103 VAL A N 1
ATOM 837 C CA . VAL A 1 103 ? -17.021 -0.495 10.917 1.00 90.88 103 VAL A CA 1
ATOM 838 C C . VAL A 1 103 ? -17.543 -0.437 9.477 1.00 90.88 103 VAL A C 1
ATOM 840 O O . VAL A 1 103 ? -16.778 -0.658 8.539 1.00 90.88 103 VAL A O 1
ATOM 843 N N . ALA A 1 104 ? -18.815 -0.079 9.274 1.00 92.44 104 ALA A N 1
ATOM 844 C CA . ALA A 1 104 ? -19.377 0.092 7.933 1.00 92.44 104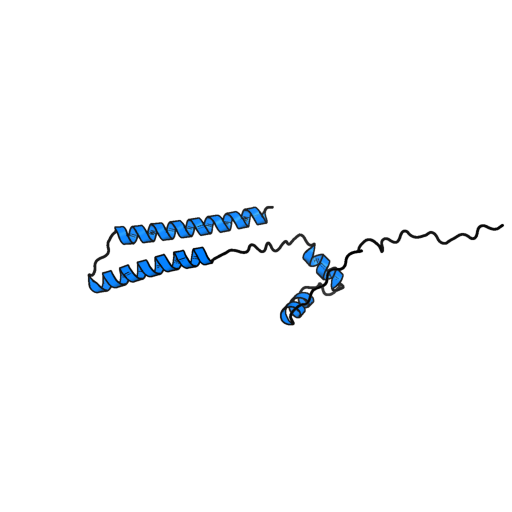 ALA A CA 1
ATOM 845 C C . ALA A 1 104 ? -18.656 1.198 7.140 1.00 92.44 104 ALA A C 1
ATOM 847 O O . ALA A 1 104 ? -18.341 1.011 5.963 1.00 92.44 104 ALA A O 1
ATOM 848 N N . HIS A 1 105 ? -18.328 2.316 7.791 1.00 89.88 105 HIS A N 1
ATOM 849 C CA . HIS A 1 105 ? -17.551 3.396 7.187 1.00 89.88 105 HIS A CA 1
ATOM 850 C C . HIS A 1 105 ? -16.138 2.940 6.777 1.00 89.88 105 HIS A C 1
ATOM 852 O O . HIS A 1 105 ? -15.723 3.191 5.644 1.00 89.88 105 HIS A O 1
ATOM 858 N N . LEU A 1 106 ? -15.425 2.198 7.635 1.00 89.44 106 LEU A N 1
ATOM 859 C CA . LEU A 1 106 ? -14.129 1.594 7.289 1.00 89.44 106 LEU A CA 1
ATOM 860 C C . LEU A 1 106 ? -14.225 0.683 6.059 1.00 89.44 106 LEU A C 1
ATOM 862 O O . LEU A 1 106 ? -13.411 0.798 5.142 1.00 89.44 106 LEU A O 1
ATOM 866 N N . ASN A 1 107 ? -15.241 -0.180 6.002 1.00 89.44 107 ASN A N 1
ATOM 867 C CA . ASN A 1 107 ? -15.463 -1.068 4.857 1.00 89.44 107 ASN A CA 1
ATOM 868 C C . ASN A 1 107 ? -15.727 -0.285 3.561 1.00 89.44 107 ASN A C 1
ATOM 870 O O . ASN A 1 107 ? -15.229 -0.657 2.495 1.00 89.44 107 ASN A O 1
ATOM 874 N N . SER A 1 108 ? -16.458 0.830 3.645 1.00 90.88 108 SER A N 1
ATOM 875 C CA . SER A 1 108 ? -16.661 1.730 2.506 1.00 90.88 108 SER A CA 1
ATOM 876 C C . SER A 1 108 ? -15.348 2.358 2.033 1.00 90.88 108 SER A C 1
ATOM 878 O O . SER A 1 108 ? -15.111 2.445 0.827 1.00 90.88 108 SER A O 1
ATOM 880 N N . MET A 1 109 ? -14.473 2.771 2.956 1.00 86.31 109 MET A N 1
ATOM 881 C CA . MET A 1 109 ? -13.156 3.312 2.608 1.00 86.31 109 MET A CA 1
ATOM 882 C C . MET A 1 109 ? -12.287 2.265 1.891 1.00 86.31 109 MET A C 1
ATOM 884 O O . MET A 1 109 ? -11.706 2.563 0.846 1.00 86.31 109 MET A O 1
ATOM 888 N N . PHE A 1 110 ? -12.258 1.022 2.387 1.00 84.50 110 PHE A N 1
ATOM 889 C CA . PHE A 1 110 ? -11.559 -0.084 1.720 1.00 84.50 110 PHE A CA 1
ATOM 890 C C . PHE A 1 110 ? -12.112 -0.362 0.322 1.00 84.50 110 PHE A C 1
ATOM 892 O O . PHE A 1 110 ? -11.343 -0.480 -0.630 1.00 84.50 110 PHE A O 1
ATOM 899 N N . SER A 1 111 ? -13.436 -0.398 0.178 1.00 88.31 111 SER A N 1
ATOM 900 C CA . SER A 1 111 ? -14.088 -0.612 -1.120 1.00 88.31 111 SER A CA 1
ATOM 901 C C . SER A 1 111 ? -13.688 0.467 -2.132 1.00 88.31 111 SER A C 1
ATOM 903 O O . SER A 1 111 ? -13.406 0.168 -3.292 1.00 88.31 111 SER A O 1
ATOM 905 N N . HIS A 1 112 ? -13.579 1.722 -1.689 1.00 85.69 112 HIS A N 1
ATOM 906 C CA . HIS A 1 112 ? -13.137 2.821 -2.544 1.00 85.69 112 HIS A CA 1
ATOM 907 C C . HIS A 1 112 ? -11.673 2.681 -2.992 1.00 85.69 112 HIS A C 1
ATOM 909 O O . HIS A 1 112 ? -11.370 2.924 -4.164 1.00 85.69 112 HIS A O 1
ATOM 915 N N . ILE A 1 113 ? -10.773 2.237 -2.103 1.00 81.38 113 ILE A N 1
ATOM 916 C CA . ILE A 1 113 ? -9.391 1.906 -2.482 1.00 81.38 113 ILE A CA 1
ATOM 917 C C . ILE A 1 113 ? -9.376 0.821 -3.550 1.00 81.38 113 ILE A C 1
ATOM 919 O O . ILE A 1 113 ? -8.756 1.020 -4.591 1.00 81.38 113 ILE A O 1
ATOM 923 N N . ILE A 1 114 ? -10.050 -0.305 -3.309 1.00 82.75 114 ILE A N 1
ATOM 924 C CA . ILE A 1 114 ? -10.028 -1.447 -4.229 1.00 82.75 114 ILE A CA 1
ATOM 925 C C . ILE A 1 114 ? -10.554 -1.041 -5.608 1.00 82.75 114 ILE A C 1
ATOM 927 O O . ILE A 1 114 ? -9.909 -1.329 -6.612 1.00 82.75 114 ILE A O 1
ATOM 931 N N . ASN A 1 115 ? -11.644 -0.273 -5.669 1.00 84.19 115 ASN A N 1
ATOM 932 C CA . ASN A 1 115 ? -12.160 0.252 -6.935 1.00 84.19 115 ASN A CA 1
ATOM 933 C C . ASN A 1 115 ? -11.157 1.180 -7.635 1.00 84.19 115 ASN A C 1
ATOM 935 O O . ASN A 1 115 ? -10.984 1.109 -8.848 1.00 84.19 115 ASN A O 1
ATOM 939 N N . THR A 1 116 ? -10.455 2.025 -6.878 1.00 79.38 116 THR A N 1
ATOM 940 C CA . THR A 1 116 ? -9.413 2.905 -7.427 1.00 79.38 116 THR A CA 1
ATOM 941 C C . THR A 1 116 ? -8.230 2.107 -7.978 1.00 79.38 116 THR A C 1
ATOM 943 O O . THR A 1 116 ? -7.663 2.485 -9.002 1.00 79.38 116 THR A O 1
ATOM 946 N N . LEU A 1 117 ? -7.849 1.009 -7.317 1.00 73.94 117 LEU A N 1
ATOM 947 C CA . LEU A 1 117 ? -6.813 0.098 -7.802 1.00 73.94 117 LEU A CA 1
ATOM 948 C C . LEU A 1 117 ? -7.254 -0.597 -9.092 1.00 73.94 117 LEU A C 1
ATOM 950 O O . LEU A 1 117 ? -6.511 -0.556 -10.067 1.00 73.94 117 LEU A O 1
ATOM 954 N N . ASN A 1 118 ? -8.464 -1.160 -9.123 1.00 76.06 118 ASN A N 1
ATOM 955 C CA . ASN A 1 118 ? -9.001 -1.861 -10.292 1.00 76.06 118 ASN A CA 1
ATOM 956 C C . ASN A 1 118 ? -9.079 -0.937 -11.516 1.00 76.06 118 ASN A C 1
ATOM 958 O O . ASN A 1 118 ? -8.513 -1.253 -12.555 1.00 76.06 118 ASN A O 1
ATOM 962 N N . ASN A 1 119 ? -9.633 0.271 -11.360 1.00 75.00 119 ASN A N 1
ATOM 963 C CA . ASN A 1 119 ? -9.705 1.246 -12.454 1.00 75.00 119 ASN A CA 1
ATOM 964 C C . ASN A 1 119 ? -8.322 1.631 -13.005 1.00 75.00 119 ASN A C 1
ATOM 966 O O . ASN A 1 119 ? -8.186 1.904 -14.195 1.00 75.00 119 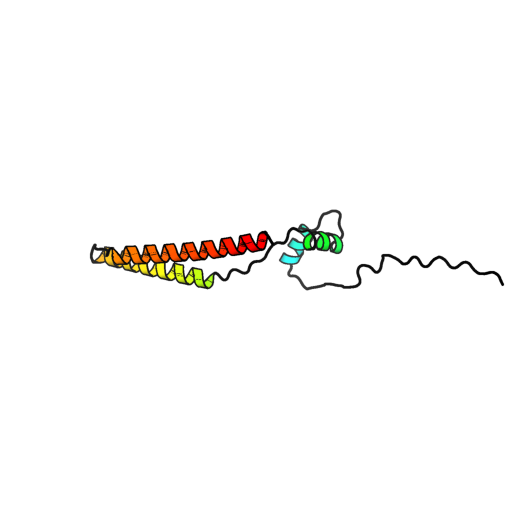ASN A O 1
ATOM 970 N N . LYS A 1 120 ? -7.289 1.673 -12.151 1.00 66.12 120 LYS A N 1
ATOM 971 C CA . LYS A 1 120 ? -5.911 1.946 -12.583 1.00 66.12 120 LYS A CA 1
ATOM 972 C C . LYS A 1 120 ? -5.261 0.750 -13.275 1.00 66.12 120 LYS A C 1
ATOM 974 O O . LYS A 1 120 ? -4.412 0.973 -14.127 1.00 66.12 120 LYS A O 1
ATOM 979 N N . ILE A 1 121 ?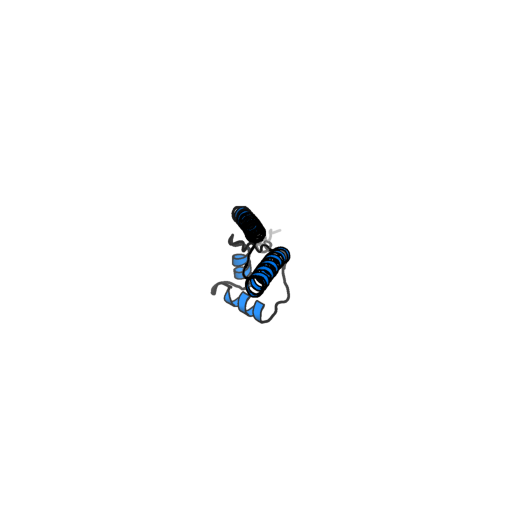 -5.617 -0.478 -12.895 1.00 62.47 121 ILE A N 1
ATOM 980 C CA . ILE A 1 121 ? -5.144 -1.715 -13.537 1.00 62.47 121 ILE A CA 1
ATOM 981 C C . ILE A 1 121 ? -5.722 -1.849 -14.949 1.00 62.47 121 ILE A C 1
ATOM 983 O O . ILE A 1 121 ? -5.000 -2.261 -15.854 1.00 62.47 121 ILE A O 1
ATOM 987 N N . ASP A 1 122 ? -6.977 -1.441 -15.140 1.00 58.22 122 ASP A N 1
ATOM 988 C CA . ASP A 1 122 ? -7.679 -1.521 -16.426 1.00 58.22 122 ASP A CA 1
ATOM 989 C C . ASP A 1 122 ? -7.361 -0.351 -17.394 1.00 58.22 122 ASP A C 1
ATOM 991 O O . ASP A 1 122 ? -7.876 -0.332 -18.513 1.00 58.22 122 ASP A O 1
ATOM 995 N N . SER A 1 123 ? -6.514 0.614 -16.989 1.00 52.84 123 SER A N 1
ATOM 996 C CA . SER A 1 123 ? -6.091 1.801 -17.773 1.00 52.84 123 SER A CA 1
ATOM 997 C C . SER A 1 123 ? -4.653 1.709 -18.312 1.00 52.84 123 SER A C 1
ATOM 999 O O . SER A 1 123 ? -4.425 2.064 -19.490 1.00 52.84 123 SER A O 1
#

pLDDT: mean 79.69, std 14.05, range [43.16, 96.62]

InterPro domains:
  IPR053842 Mobilization protein NikA-like [PF21983] (16-84)

Radius of gyration: 30.13 Å; chains: 1; bounding box: 67×27×99 Å

Foldseek 3Di:
DDDPDDDPPPPDPVPPDDDDDDDDDDPVVVVVLVVQFDPPDDSVGSVCCVVVPPPPPPPDPDDCPVVVVLVVVLVVLVVVQVVCCVPVVDGDPVSVVVSVVSVVVSVVVVVVVVVVVVVVVVD

Organism: NCBI:txid475075